Protein AF-A0A533V863-F1 (afdb_monomer_lite)

Foldseek 3Di:
DEFQAFAADPVRFGFKTWDWDDDPPDDTDIDIGGLVNLAVQDDPDPPQPPRPQFYFYQQPVHGGDGWRWDWDDDPNDIGTFTDDPVGTSNSNHHYDDD

Secondary structure (DSSP, 8-state):
-EEEEEEE-TTS-EEEEEEE---TTS---EEEEEHHHHHTT--TT--TTS-TT--EE-BTTBTT-----EEEEETTEEEEE---TTS-TTTTSPBP--

Sequence (98 aa):
MRVNSVIKDEKGNIIAVRGHEMIEGQNTEERIWKAKWICDRQEPDADFIYSTHAFWVKDMDNENRESVIRCQERNGKLCLVAPSENGDLLEKLPVYSP

Structure (mmCIF, N/CA/C/O backbone):
data_AF-A0A533V863-F1
#
_entry.id   AF-A0A533V863-F1
#
loop_
_atom_site.group_PDB
_atom_site.id
_atom_site.type_symbol
_atom_site.label_atom_id
_atom_site.label_alt_id
_atom_site.label_comp_id
_atom_site.label_asym_id
_atom_site.label_entity_id
_atom_site.label_seq_id
_atom_site.pdbx_PDB_ins_code
_atom_site.Cartn_x
_atom_site.Cartn_y
_atom_site.Cartn_z
_atom_site.occupancy
_atom_site.B_iso_or_equiv
_atom_site.auth_seq_id
_atom_site.auth_comp_id
_atom_site.auth_asym_id
_atom_site.auth_atom_id
_atom_site.pdbx_PDB_model_num
ATOM 1 N N . MET A 1 1 ? 9.290 1.208 -5.810 1.00 69.62 1 MET A N 1
ATOM 2 C CA . MET A 1 1 ? 8.820 0.011 -5.063 1.00 69.62 1 MET A CA 1
ATOM 3 C C . MET A 1 1 ? 7.667 -0.621 -5.831 1.00 69.62 1 MET A C 1
ATOM 5 O O . MET A 1 1 ? 6.888 0.134 -6.405 1.00 69.62 1 MET A O 1
ATOM 9 N N . ARG A 1 2 ? 7.555 -1.954 -5.868 1.00 75.31 2 ARG A N 1
ATOM 10 C CA . ARG A 1 2 ? 6.463 -2.670 -6.550 1.00 75.31 2 ARG A CA 1
ATOM 11 C C . ARG A 1 2 ? 5.569 -3.368 -5.538 1.00 75.31 2 ARG A C 1
ATOM 13 O O . ARG A 1 2 ? 6.029 -4.286 -4.867 1.00 75.31 2 ARG A O 1
ATOM 20 N N . VAL A 1 3 ? 4.306 -2.967 -5.455 1.00 78.56 3 VAL A N 1
ATOM 21 C CA . VAL A 1 3 ? 3.331 -3.555 -4.525 1.00 78.56 3 VAL A CA 1
ATOM 22 C C . VAL A 1 3 ? 2.660 -4.759 -5.181 1.00 78.56 3 VAL A C 1
ATOM 24 O O . VAL A 1 3 ? 2.249 -4.684 -6.337 1.00 78.56 3 VAL A O 1
ATOM 27 N N . ASN A 1 4 ? 2.574 -5.874 -4.454 1.00 80.56 4 ASN A N 1
ATOM 28 C CA . ASN A 1 4 ? 1.936 -7.107 -4.924 1.00 80.56 4 ASN A CA 1
ATOM 29 C C . ASN A 1 4 ? 0.676 -7.474 -4.132 1.00 80.56 4 ASN A C 1
ATOM 31 O O . ASN A 1 4 ? -0.151 -8.223 -4.639 1.00 80.56 4 ASN A O 1
ATOM 35 N N . SER A 1 5 ? 0.530 -6.980 -2.903 1.00 85.06 5 SER A N 1
ATOM 36 C CA . SER A 1 5 ? -0.579 -7.330 -2.019 1.00 85.06 5 SER A CA 1
ATOM 37 C C . SER A 1 5 ? -0.806 -6.258 -0.957 1.00 85.06 5 SER A C 1
ATOM 39 O O . SER A 1 5 ? 0.073 -5.441 -0.661 1.00 85.06 5 SER A O 1
ATOM 41 N N . VAL A 1 6 ? -2.008 -6.259 -0.389 1.00 88.62 6 VAL A N 1
ATOM 42 C CA . VAL A 1 6 ? -2.434 -5.324 0.657 1.00 88.62 6 VAL A CA 1
ATOM 43 C C . VAL A 1 6 ? -2.746 -6.059 1.946 1.00 88.62 6 VAL A C 1
ATOM 45 O O . VAL A 1 6 ? -3.178 -7.207 1.933 1.00 88.62 6 VAL A O 1
ATOM 48 N N . ILE A 1 7 ? -2.574 -5.380 3.073 1.00 90.19 7 ILE A N 1
ATOM 49 C CA . ILE A 1 7 ? -2.988 -5.872 4.386 1.00 90.19 7 ILE A CA 1
ATOM 50 C C . ILE A 1 7 ? -4.112 -4.968 4.873 1.00 90.19 7 ILE A C 1
ATOM 52 O O . ILE A 1 7 ? -3.940 -3.746 4.957 1.00 90.19 7 ILE A O 1
ATOM 56 N N . LYS A 1 8 ? -5.258 -5.576 5.184 1.00 90.75 8 LYS A N 1
ATOM 57 C CA . LYS A 1 8 ? -6.454 -4.879 5.661 1.00 90.75 8 LYS A CA 1
ATOM 58 C C . LYS A 1 8 ? -6.664 -5.108 7.157 1.00 90.75 8 LYS A C 1
ATOM 60 O O . LYS A 1 8 ? -6.293 -6.155 7.680 1.00 90.75 8 LYS A O 1
ATOM 65 N N . ASP A 1 9 ? -7.244 -4.1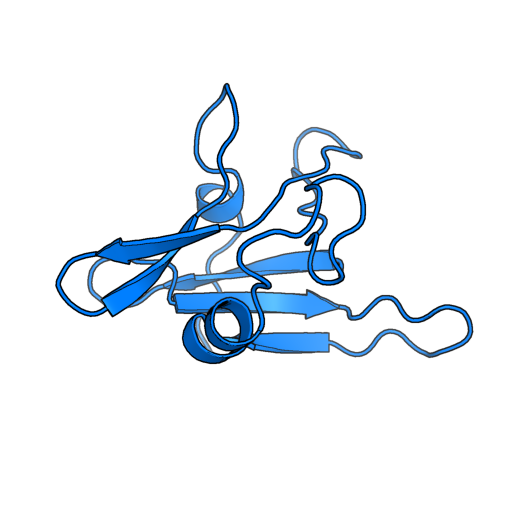26 7.842 1.00 89.12 9 ASP A N 1
ATOM 66 C CA . ASP A 1 9 ? -7.752 -4.316 9.201 1.00 89.12 9 ASP A CA 1
ATOM 67 C C . ASP A 1 9 ? -9.128 -5.005 9.204 1.00 89.12 9 ASP A C 1
ATOM 69 O O . ASP A 1 9 ? -9.722 -5.261 8.156 1.00 89.12 9 ASP A O 1
ATOM 73 N N . GLU A 1 10 ? -9.654 -5.293 10.395 1.00 88.31 10 GLU A N 1
ATOM 74 C CA . GLU A 1 10 ? -10.965 -5.934 10.602 1.00 88.31 10 GLU A CA 1
ATOM 75 C C . GLU A 1 10 ? -12.147 -5.175 9.969 1.00 88.31 10 GLU A C 1
ATOM 77 O O . GLU A 1 10 ? -13.204 -5.753 9.730 1.00 88.31 10 GLU A O 1
ATOM 82 N N . LYS A 1 11 ? -11.973 -3.878 9.685 1.00 87.44 11 LYS A N 1
ATOM 83 C CA . LYS A 1 11 ? -12.976 -3.009 9.059 1.00 87.44 11 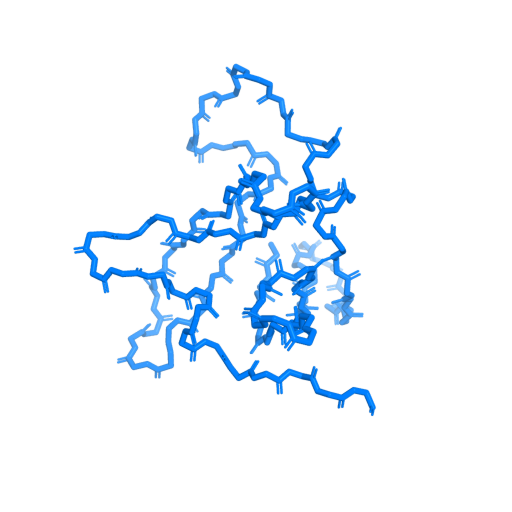LYS A CA 1
ATOM 84 C C . LYS A 1 11 ? -12.757 -2.870 7.548 1.00 87.44 11 LYS A C 1
ATOM 86 O O . LYS A 1 11 ? -13.447 -2.083 6.908 1.00 87.44 11 LYS A O 1
ATOM 91 N N . GLY A 1 12 ? -11.792 -3.597 6.983 1.00 85.75 12 GLY A N 1
ATOM 92 C CA . GLY A 1 12 ? -11.460 -3.575 5.561 1.00 85.75 12 GLY A CA 1
ATOM 93 C C . GLY A 1 12 ? -10.549 -2.422 5.133 1.00 85.75 12 GLY A C 1
ATOM 94 O O . GLY A 1 12 ? -10.306 -2.273 3.936 1.00 85.75 12 GLY A O 1
ATOM 95 N N . ASN A 1 13 ? -10.017 -1.620 6.064 1.00 87.56 13 ASN A N 1
ATOM 96 C CA . ASN A 1 13 ? -9.121 -0.516 5.719 1.00 87.56 13 ASN A CA 1
ATOM 97 C C . ASN A 1 13 ? -7.726 -1.035 5.391 1.00 87.56 13 ASN A C 1
ATOM 99 O O . ASN A 1 13 ? -7.179 -1.838 6.144 1.00 87.56 13 ASN A O 1
ATOM 103 N N . ILE A 1 14 ? -7.112 -0.531 4.323 1.00 87.19 14 ILE A N 1
ATOM 104 C CA . ILE A 1 14 ? -5.743 -0.898 3.953 1.00 87.19 14 ILE A CA 1
ATOM 105 C C . ILE A 1 14 ? -4.765 -0.190 4.893 1.00 87.19 14 ILE A C 1
ATOM 107 O O . ILE A 1 14 ? -4.622 1.032 4.861 1.00 87.19 14 ILE A O 1
ATOM 111 N N . ILE A 1 15 ? -4.087 -0.970 5.733 1.00 88.56 15 ILE A N 1
ATOM 112 C CA . ILE A 1 15 ? -3.179 -0.479 6.782 1.00 88.56 15 ILE A CA 1
ATOM 113 C C . ILE A 1 15 ? -1.705 -0.746 6.476 1.00 88.56 15 ILE A C 1
ATOM 115 O O . ILE A 1 15 ? -0.827 -0.234 7.174 1.00 88.56 15 ILE A O 1
ATOM 119 N N . ALA A 1 16 ? -1.413 -1.556 5.463 1.00 88.00 16 ALA A N 1
ATOM 120 C CA . ALA A 1 16 ? -0.067 -1.775 4.959 1.00 88.00 16 ALA A CA 1
ATOM 121 C C . ALA A 1 16 ? -0.111 -2.329 3.532 1.00 88.00 16 ALA A C 1
ATOM 123 O O . ALA A 1 16 ? -1.116 -2.891 3.093 1.00 88.00 16 ALA A O 1
ATOM 124 N N . VAL A 1 17 ? 1.010 -2.201 2.837 1.00 86.19 17 VAL A N 1
ATOM 125 C CA . VAL A 1 17 ? 1.263 -2.823 1.536 1.00 86.19 17 VAL A CA 1
ATOM 126 C C . VAL A 1 17 ? 2.468 -3.744 1.641 1.00 86.19 17 VAL A C 1
ATOM 128 O O . VAL A 1 17 ? 3.416 -3.455 2.374 1.00 86.19 17 VAL A O 1
ATOM 131 N N . ARG A 1 18 ? 2.437 -4.852 0.904 1.00 85.94 18 ARG A N 1
ATOM 132 C CA . ARG A 1 18 ? 3.561 -5.778 0.751 1.00 85.94 18 ARG A CA 1
ATOM 133 C C . ARG A 1 18 ? 4.033 -5.747 -0.694 1.00 85.94 18 ARG A C 1
ATOM 135 O O . ARG A 1 18 ? 3.243 -5.566 -1.624 1.00 85.94 18 ARG A O 1
ATOM 142 N N . GLY A 1 19 ? 5.337 -5.866 -0.883 1.00 83.31 19 GLY A N 1
ATOM 143 C CA . GLY A 1 19 ? 5.928 -5.777 -2.204 1.00 83.31 19 GLY A CA 1
ATOM 144 C C . GLY A 1 19 ? 7.445 -5.805 -2.179 1.00 83.31 19 GLY A C 1
ATOM 145 O O . GLY A 1 19 ? 8.044 -6.156 -1.172 1.00 83.31 19 GLY A O 1
ATOM 146 N N . HIS A 1 20 ? 8.056 -5.421 -3.292 1.00 79.31 20 HIS A N 1
ATOM 147 C CA . HIS A 1 20 ? 9.502 -5.450 -3.477 1.00 79.31 20 HIS A CA 1
ATOM 148 C C . HIS A 1 20 ? 10.073 -4.042 -3.580 1.00 79.31 20 HIS A C 1
ATOM 150 O O . HIS A 1 20 ? 9.547 -3.180 -4.300 1.00 79.31 20 HIS A O 1
ATOM 156 N N . GLU A 1 21 ? 11.160 -3.801 -2.859 1.00 71.62 21 GLU A N 1
ATOM 157 C CA . GLU A 1 21 ? 11.957 -2.602 -3.066 1.00 71.62 21 GLU A CA 1
ATOM 158 C C . GLU A 1 21 ? 12.790 -2.802 -4.334 1.00 71.62 21 GLU A C 1
ATOM 160 O O . GLU A 1 21 ? 13.515 -3.785 -4.465 1.00 71.62 21 GLU A O 1
ATOM 165 N N . MET A 1 22 ? 12.624 -1.909 -5.311 1.00 67.56 22 MET A N 1
ATOM 166 C CA . MET A 1 22 ? 13.389 -1.965 -6.557 1.00 67.56 22 MET A CA 1
ATOM 167 C C . MET A 1 22 ? 14.546 -0.986 -6.415 1.00 67.56 22 MET A C 1
ATOM 169 O O . MET A 1 22 ? 14.360 0.207 -6.640 1.00 67.56 22 MET A O 1
ATOM 173 N N . ILE A 1 23 ? 15.696 -1.489 -5.972 1.00 66.75 23 ILE A N 1
ATOM 174 C CA . ILE A 1 23 ? 16.945 -0.730 -5.904 1.00 66.75 23 ILE A CA 1
ATOM 175 C C . ILE A 1 23 ? 17.824 -1.233 -7.045 1.00 66.75 23 ILE A C 1
ATOM 177 O O . ILE A 1 23 ? 18.123 -2.425 -7.124 1.00 66.75 23 ILE A O 1
ATOM 181 N N . GLU A 1 24 ? 18.198 -0.339 -7.958 1.00 64.44 24 GLU A N 1
ATOM 182 C CA . GLU A 1 24 ? 19.029 -0.689 -9.110 1.00 64.44 24 GLU A CA 1
ATOM 183 C C . GLU A 1 24 ? 20.363 -1.298 -8.646 1.00 64.44 24 GLU A C 1
ATOM 185 O O . GLU A 1 24 ? 21.042 -0.760 -7.771 1.00 64.44 24 GLU A O 1
ATOM 190 N N . GLY A 1 25 ? 20.717 -2.461 -9.200 1.00 67.38 25 GLY A N 1
ATOM 191 C CA . GLY A 1 25 ? 21.943 -3.181 -8.844 1.00 67.38 25 GLY A CA 1
ATOM 192 C C . GLY A 1 25 ? 21.895 -3.973 -7.530 1.00 67.38 25 GLY A C 1
ATOM 193 O O . GLY A 1 25 ? 22.910 -4.564 -7.163 1.00 67.38 25 GLY A O 1
ATOM 194 N N . GLN A 1 26 ? 20.756 -4.031 -6.829 1.00 64.50 26 GLN A N 1
ATOM 195 C CA . GLN A 1 26 ? 20.578 -4.873 -5.640 1.00 64.50 26 GLN A CA 1
ATOM 196 C C . GLN A 1 26 ? 19.548 -5.981 -5.879 1.00 64.50 26 GLN A C 1
ATOM 198 O O . GLN A 1 26 ? 18.637 -5.849 -6.696 1.00 64.50 26 GLN A O 1
ATOM 203 N N . ASN A 1 27 ? 19.681 -7.082 -5.135 1.00 66.19 27 ASN A N 1
ATOM 204 C CA . ASN A 1 27 ? 18.638 -8.101 -5.091 1.00 66.19 27 ASN A CA 1
ATOM 205 C C . ASN A 1 27 ? 17.355 -7.479 -4.533 1.00 66.19 27 ASN A C 1
ATOM 207 O O . ASN A 1 27 ? 17.374 -6.819 -3.495 1.00 66.19 27 ASN A O 1
ATOM 211 N N . THR A 1 28 ? 16.236 -7.701 -5.218 1.00 68.38 28 THR A N 1
ATOM 212 C CA . THR A 1 28 ? 14.930 -7.224 -4.765 1.00 68.38 28 THR A CA 1
ATOM 213 C C . THR A 1 28 ? 14.506 -7.997 -3.523 1.00 68.38 28 THR A C 1
ATOM 215 O O . THR A 1 28 ? 14.217 -9.191 -3.608 1.00 68.38 28 THR A O 1
ATOM 218 N N . GLU A 1 29 ? 14.441 -7.321 -2.380 1.00 73.75 29 GLU A N 1
ATOM 219 C CA . GLU A 1 29 ? 13.896 -7.892 -1.151 1.00 73.75 29 GLU A CA 1
ATOM 220 C C . GLU A 1 29 ? 12.404 -7.602 -1.031 1.00 73.75 29 GLU A C 1
ATOM 222 O O . GLU A 1 29 ? 11.929 -6.501 -1.336 1.00 73.75 29 GLU A O 1
ATOM 227 N N . GLU A 1 30 ? 11.669 -8.595 -0.542 1.00 81.50 30 GLU A N 1
ATOM 228 C CA . GLU A 1 30 ? 10.278 -8.409 -0.173 1.00 81.50 30 GLU A CA 1
ATOM 229 C C . GLU A 1 30 ? 10.167 -7.715 1.189 1.00 81.50 30 GLU A C 1
ATOM 231 O O . GLU A 1 30 ? 10.854 -8.066 2.150 1.00 81.50 30 GLU A O 1
ATOM 236 N N . ARG A 1 31 ? 9.286 -6.717 1.278 1.00 83.81 31 ARG A N 1
ATOM 237 C CA . ARG A 1 31 ? 9.066 -5.899 2.471 1.00 83.81 31 ARG A CA 1
ATOM 238 C C . ARG A 1 31 ? 7.587 -5.584 2.667 1.00 83.81 31 ARG A C 1
ATOM 240 O O . ARG A 1 31 ? 6.786 -5.598 1.731 1.00 83.81 31 ARG A O 1
ATOM 247 N N . ILE A 1 32 ? 7.238 -5.281 3.917 1.00 85.94 32 ILE A N 1
ATOM 248 C CA . ILE A 1 32 ? 5.924 -4.769 4.317 1.00 85.94 32 ILE A CA 1
ATOM 249 C C . ILE A 1 32 ? 6.097 -3.323 4.776 1.00 85.94 32 ILE A C 1
ATOM 251 O O . ILE A 1 32 ? 6.814 -3.054 5.741 1.00 85.94 32 ILE A O 1
ATOM 255 N N . TRP A 1 33 ? 5.382 -2.401 4.139 1.00 85.19 33 TRP A N 1
ATOM 256 C CA . TRP A 1 33 ? 5.350 -0.992 4.516 1.00 85.19 33 TRP A CA 1
ATOM 257 C C . TRP A 1 33 ? 4.000 -0.651 5.146 1.00 85.19 33 TRP A C 1
ATOM 259 O O . TRP A 1 33 ? 2.952 -0.723 4.502 1.00 85.19 33 TRP A O 1
ATOM 269 N N . LYS A 1 34 ? 4.019 -0.291 6.434 1.00 86.50 34 LYS A N 1
ATOM 270 C CA . LYS A 1 34 ? 2.820 0.110 7.189 1.00 86.50 34 LYS A CA 1
ATOM 271 C C . LYS A 1 34 ? 2.383 1.523 6.809 1.00 86.50 34 LYS A C 1
ATOM 273 O O . LYS A 1 34 ? 3.236 2.383 6.603 1.00 86.50 34 LYS A O 1
ATOM 278 N N . ALA A 1 35 ? 1.076 1.782 6.846 1.00 82.50 35 ALA A N 1
ATOM 279 C CA . ALA A 1 35 ? 0.482 3.080 6.534 1.00 82.50 35 ALA A CA 1
ATOM 280 C C . ALA A 1 35 ? 1.168 4.213 7.298 1.00 82.50 35 ALA A C 1
ATOM 282 O O . ALA A 1 35 ? 1.701 5.124 6.682 1.00 82.50 35 ALA A O 1
ATOM 283 N N . LYS A 1 36 ? 1.289 4.089 8.627 1.00 80.94 36 LYS A N 1
ATOM 284 C CA . LYS A 1 36 ? 1.993 5.073 9.466 1.00 80.94 36 LYS A CA 1
ATOM 285 C C . LYS A 1 36 ? 3.385 5.436 8.938 1.00 80.94 36 LYS A C 1
ATOM 287 O O . LYS A 1 36 ? 3.701 6.607 8.805 1.00 80.94 36 LYS A O 1
ATOM 292 N N . TRP A 1 37 ? 4.194 4.434 8.598 1.00 79.12 37 TRP A N 1
ATOM 293 C CA . TRP A 1 37 ? 5.562 4.640 8.118 1.00 79.12 37 TRP A CA 1
ATOM 294 C C . TRP A 1 37 ? 5.610 5.367 6.769 1.00 79.12 37 TRP A C 1
ATOM 296 O O . TRP A 1 37 ? 6.511 6.178 6.559 1.00 79.12 37 TRP A O 1
ATOM 306 N N . ILE A 1 38 ? 4.659 5.064 5.877 1.00 75.44 38 ILE A N 1
ATOM 307 C CA . ILE A 1 38 ? 4.537 5.688 4.552 1.00 75.44 38 ILE A CA 1
ATOM 308 C C . ILE A 1 38 ? 4.098 7.144 4.704 1.00 75.44 38 ILE A C 1
ATOM 310 O O . ILE A 1 38 ? 4.704 8.034 4.122 1.00 75.44 38 ILE A O 1
ATOM 314 N N . CYS A 1 39 ? 3.070 7.389 5.511 1.00 73.94 39 CYS A N 1
ATOM 315 C CA . CYS A 1 39 ? 2.476 8.710 5.669 1.00 73.94 39 CYS A CA 1
ATOM 316 C C . CYS A 1 39 ? 3.371 9.683 6.436 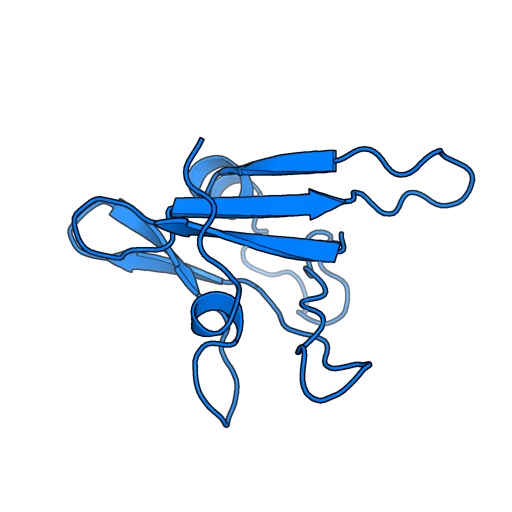1.00 73.94 39 CYS A C 1
ATOM 318 O O . CYS A 1 39 ? 3.449 10.844 6.057 1.00 73.94 39 CYS A O 1
ATOM 320 N N . ASP A 1 40 ? 4.096 9.212 7.459 1.00 70.38 40 ASP A N 1
ATOM 321 C CA . ASP A 1 40 ? 5.050 10.034 8.220 1.00 70.38 40 ASP A CA 1
ATOM 322 C C . ASP A 1 40 ? 6.236 10.512 7.340 1.00 70.38 40 ASP A C 1
ATOM 324 O O . ASP A 1 40 ? 6.986 11.398 7.741 1.00 70.38 40 ASP A O 1
ATOM 328 N N . ARG A 1 41 ? 6.423 9.923 6.148 1.00 65.88 41 ARG A N 1
ATOM 329 C CA . ARG A 1 41 ? 7.457 10.279 5.160 1.00 65.88 41 ARG A CA 1
ATOM 330 C C . ARG A 1 41 ? 6.914 10.999 3.923 1.00 65.88 41 ARG A C 1
ATOM 332 O O . ARG A 1 41 ? 7.682 11.244 2.994 1.00 65.88 41 ARG A O 1
ATOM 339 N N . GLN A 1 42 ? 5.619 11.315 3.876 1.00 61.47 42 GLN A N 1
ATOM 340 C CA . GLN A 1 42 ? 5.076 12.131 2.792 1.00 61.47 42 GLN A CA 1
ATOM 341 C C . GLN A 1 42 ? 5.514 13.582 2.995 1.00 61.47 42 GLN A C 1
ATOM 343 O O . GLN A 1 42 ? 5.163 14.207 3.993 1.00 61.47 42 GLN A O 1
ATOM 348 N N . GLU A 1 43 ? 6.297 14.113 2.056 1.00 53.88 43 GLU A N 1
ATOM 349 C CA . GLU A 1 43 ? 6.593 15.543 2.023 1.00 53.88 43 GLU A CA 1
ATOM 350 C C . GLU A 1 43 ? 5.328 16.309 1.596 1.00 53.88 43 GLU A C 1
ATOM 352 O O . GLU A 1 43 ? 4.728 15.951 0.578 1.00 53.88 43 GLU A O 1
ATOM 357 N N . PRO A 1 44 ? 4.902 17.339 2.351 1.00 48.53 44 PRO A N 1
ATOM 358 C CA . PRO A 1 44 ? 3.644 18.043 2.099 1.00 48.53 44 PRO A CA 1
ATOM 359 C C . PRO A 1 44 ? 3.572 18.761 0.738 1.00 48.53 44 PRO A C 1
ATOM 361 O O . PRO A 1 44 ? 2.469 18.925 0.225 1.00 48.53 44 PRO A O 1
ATOM 364 N N . ASP A 1 45 ? 4.717 19.114 0.138 1.00 43.41 45 ASP A N 1
ATOM 365 C CA . ASP A 1 45 ? 4.809 19.963 -1.065 1.00 43.41 45 ASP A CA 1
ATOM 366 C C . ASP A 1 45 ? 5.611 19.335 -2.223 1.00 43.41 45 ASP A C 1
ATOM 368 O O . ASP A 1 45 ? 6.047 20.034 -3.138 1.00 43.41 45 ASP A O 1
ATOM 372 N N . ALA A 1 46 ? 5.855 18.021 -2.207 1.00 44.25 46 ALA A N 1
ATOM 373 C CA . ALA A 1 46 ? 6.602 17.397 -3.294 1.00 44.25 46 ALA A CA 1
ATOM 374 C C . ALA A 1 46 ? 5.751 17.340 -4.577 1.00 44.25 46 ALA A C 1
ATOM 376 O O . ALA A 1 46 ? 4.708 16.678 -4.605 1.00 44.25 46 ALA A O 1
ATOM 377 N N . ASP A 1 47 ? 6.221 18.000 -5.645 1.00 39.97 47 ASP A N 1
ATOM 378 C CA . ASP A 1 47 ? 5.659 17.876 -6.992 1.00 39.97 47 ASP A CA 1
ATOM 379 C C . ASP A 1 47 ? 5.546 16.384 -7.338 1.00 39.97 47 ASP A C 1
ATOM 381 O O . ASP A 1 47 ? 6.532 15.646 -7.431 1.00 39.97 47 ASP A O 1
ATOM 385 N N . PHE A 1 48 ? 4.296 15.939 -7.469 1.00 43.53 48 PHE A N 1
ATOM 386 C CA . PHE A 1 48 ? 3.827 14.549 -7.391 1.00 43.53 48 PHE A CA 1
ATOM 387 C C . PHE A 1 48 ? 4.440 13.570 -8.410 1.00 43.53 48 PHE A C 1
ATOM 389 O O . PHE A 1 48 ? 4.101 12.389 -8.401 1.00 43.53 48 PHE A O 1
ATOM 396 N N . ILE A 1 49 ? 5.306 14.049 -9.302 1.00 41.06 49 ILE A N 1
ATOM 397 C CA . ILE A 1 49 ? 5.852 13.294 -10.430 1.00 41.06 49 ILE A CA 1
ATOM 398 C C . ILE A 1 49 ? 7.133 12.538 -10.030 1.00 41.06 49 ILE A C 1
ATOM 400 O O . ILE A 1 49 ? 7.430 11.505 -10.620 1.00 41.06 49 ILE A O 1
ATOM 404 N N . TYR A 1 50 ? 7.855 12.975 -8.988 1.00 37.22 50 TYR A N 1
ATOM 405 C CA . TYR A 1 50 ? 9.112 12.329 -8.563 1.00 37.22 50 TYR A CA 1
ATOM 406 C C . TYR A 1 50 ? 9.322 12.272 -7.044 1.00 37.22 50 TYR A C 1
ATOM 408 O O . TYR A 1 50 ? 10.445 12.055 -6.581 1.00 37.22 50 TYR A O 1
ATOM 416 N N . SER A 1 51 ? 8.266 12.441 -6.242 1.00 39.78 51 SER A N 1
ATOM 417 C CA . SER A 1 51 ? 8.391 12.256 -4.798 1.00 39.78 51 SER A CA 1
ATOM 418 C C . SER A 1 51 ? 8.704 10.787 -4.500 1.00 39.78 51 SER A C 1
ATOM 420 O O . SER A 1 51 ? 8.132 9.856 -5.070 1.00 39.78 51 SER A O 1
ATOM 422 N N . THR A 1 52 ? 9.675 10.582 -3.623 1.00 43.25 52 THR A N 1
ATOM 423 C CA . THR A 1 52 ? 10.431 9.355 -3.315 1.00 43.25 52 THR A CA 1
ATOM 424 C C . THR A 1 52 ? 9.617 8.124 -2.879 1.00 43.25 52 THR A C 1
ATOM 426 O O . THR A 1 52 ? 10.192 7.115 -2.475 1.00 43.25 52 THR A O 1
ATOM 429 N N . HIS A 1 53 ? 8.287 8.157 -2.983 1.00 51.31 53 HIS A N 1
ATOM 430 C CA . HIS A 1 53 ? 7.384 7.093 -2.550 1.00 51.31 53 HIS A CA 1
ATOM 431 C C . HIS A 1 53 ? 6.210 6.861 -3.524 1.00 51.31 53 HIS A C 1
ATOM 433 O O . HIS A 1 53 ? 5.134 6.431 -3.111 1.00 51.31 53 HIS A O 1
ATOM 439 N N . ALA A 1 54 ? 6.398 7.103 -4.827 1.00 52.12 54 ALA A N 1
ATOM 440 C CA . ALA A 1 54 ? 5.519 6.546 -5.856 1.00 52.12 54 ALA A CA 1
ATOM 441 C C . ALA A 1 54 ? 5.640 5.003 -5.860 1.00 52.12 54 ALA A C 1
ATOM 443 O O . ALA A 1 54 ? 6.697 4.428 -6.152 1.00 52.12 54 ALA A O 1
ATOM 444 N N . PHE A 1 55 ? 4.565 4.311 -5.474 1.00 61.53 55 PHE A N 1
ATOM 445 C CA . PHE A 1 55 ? 4.511 2.850 -5.435 1.00 61.53 55 PHE A CA 1
ATOM 446 C C . P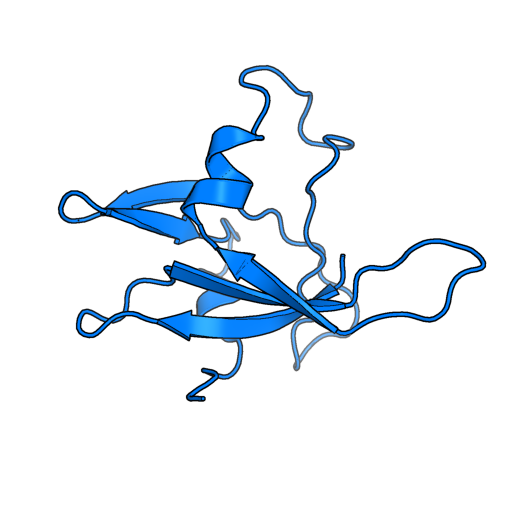HE A 1 55 ? 3.842 2.316 -6.691 1.00 61.53 55 PHE A C 1
ATOM 448 O O . PHE A 1 55 ? 2.650 2.488 -6.902 1.00 61.53 55 PHE A O 1
ATOM 455 N N . TRP A 1 56 ? 4.592 1.570 -7.484 1.00 58.66 56 TRP A N 1
ATOM 456 C CA . TRP A 1 56 ? 4.093 0.991 -8.716 1.00 58.66 56 TRP A CA 1
ATOM 457 C C . TRP A 1 56 ? 3.208 -0.203 -8.362 1.00 58.66 56 TRP A C 1
ATOM 459 O O . TRP A 1 56 ? 3.682 -1.208 -7.820 1.00 58.66 56 TRP A O 1
ATOM 469 N N . VAL A 1 57 ? 1.911 -0.075 -8.624 1.00 60.72 57 VAL A N 1
ATOM 470 C CA . VAL A 1 57 ? 0.935 -1.152 -8.452 1.00 60.72 57 VAL A CA 1
ATOM 471 C C . VAL A 1 57 ? 0.758 -1.805 -9.813 1.00 60.72 57 VAL A C 1
ATOM 473 O O . VAL A 1 57 ? 0.152 -1.213 -10.696 1.00 60.72 57 VAL A O 1
ATOM 476 N N . LYS A 1 58 ? 1.292 -3.016 -10.012 1.00 56.56 58 LYS A N 1
ATOM 477 C CA . LYS A 1 58 ? 1.020 -3.740 -11.262 1.00 56.56 58 LYS A CA 1
ATOM 478 C C . LYS A 1 58 ? -0.441 -4.188 -11.230 1.00 56.56 58 LYS A C 1
ATOM 480 O O . LYS A 1 58 ? -0.774 -5.096 -10.472 1.00 56.56 58 LYS A O 1
ATOM 485 N N . ASP A 1 59 ? -1.289 -3.532 -12.018 1.00 56.06 59 ASP A N 1
ATOM 486 C CA . ASP A 1 59 ? -2.650 -3.996 -12.281 1.00 56.06 59 ASP A CA 1
ATOM 487 C C . ASP A 1 59 ? -2.555 -5.391 -12.921 1.00 56.06 59 ASP A C 1
ATOM 489 O O . ASP A 1 59 ? -1.779 -5.597 -13.859 1.00 56.06 59 ASP A O 1
ATOM 493 N N . MET A 1 60 ? -3.266 -6.379 -12.371 1.00 52.47 60 MET A N 1
ATOM 494 C CA . MET A 1 60 ? -3.175 -7.762 -12.859 1.00 52.47 60 MET A CA 1
ATOM 495 C C . MET A 1 60 ? -3.699 -7.892 -14.295 1.00 52.47 60 MET A C 1
ATOM 497 O O . MET A 1 60 ? -3.254 -8.778 -15.021 1.00 52.47 60 MET A O 1
ATOM 501 N N . ASP A 1 61 ? -4.573 -6.972 -14.708 1.00 54.22 61 ASP A N 1
ATOM 502 C CA . ASP A 1 61 ? -5.238 -6.982 -16.011 1.00 54.22 61 ASP A CA 1
ATOM 503 C C . ASP A 1 61 ? -4.528 -6.118 -17.069 1.00 54.22 61 ASP A C 1
ATOM 505 O O . ASP A 1 61 ? -4.876 -6.172 -18.250 1.00 54.22 61 ASP A O 1
ATOM 509 N N . ASN A 1 62 ? -3.544 -5.293 -16.684 1.00 54.47 62 ASN A N 1
ATOM 510 C CA . ASN A 1 62 ? -2.850 -4.405 -17.616 1.00 54.47 62 ASN A CA 1
ATOM 511 C C . ASN A 1 62 ? -1.425 -4.112 -17.133 1.00 54.47 62 ASN A C 1
ATOM 513 O O . ASN A 1 62 ? -1.225 -3.510 -16.080 1.00 54.47 62 ASN A O 1
ATOM 517 N N . GLU A 1 63 ? -0.419 -4.549 -17.891 1.00 52.28 63 GLU A N 1
ATOM 518 C CA . GLU A 1 63 ? 0.919 -4.768 -17.335 1.00 52.28 63 GLU A CA 1
ATOM 519 C C . GLU A 1 63 ? 1.667 -3.523 -16.833 1.00 52.28 63 GLU A C 1
ATOM 521 O O . GLU A 1 63 ? 2.658 -3.712 -16.136 1.00 52.28 63 GLU A O 1
ATOM 526 N N . ASN A 1 64 ? 1.217 -2.288 -17.089 1.00 51.62 64 ASN A N 1
ATOM 527 C CA . ASN A 1 64 ? 1.955 -1.073 -16.715 1.00 51.62 64 ASN A CA 1
ATOM 528 C C . ASN A 1 64 ? 1.045 0.120 -16.355 1.00 51.62 64 ASN A C 1
ATOM 530 O O . ASN A 1 64 ? 1.041 1.129 -17.059 1.00 51.62 64 ASN A O 1
ATOM 534 N N . ARG A 1 65 ? 0.275 0.044 -15.260 1.00 58.56 65 ARG A N 1
ATOM 535 C CA . ARG A 1 65 ? -0.330 1.248 -14.657 1.00 58.56 65 ARG A CA 1
ATOM 536 C C . ARG A 1 65 ? 0.449 1.690 -13.423 1.00 58.56 65 ARG A C 1
ATOM 538 O O . ARG A 1 65 ? 0.488 1.001 -12.414 1.00 58.56 65 ARG A O 1
ATOM 545 N N . GLU A 1 66 ? 1.061 2.862 -13.510 1.00 59.09 66 GLU A N 1
ATOM 546 C CA . GLU A 1 66 ? 1.566 3.587 -12.348 1.00 59.09 66 GLU A CA 1
ATOM 547 C C . GLU A 1 66 ? 0.403 4.032 -11.473 1.00 59.09 66 GLU A C 1
ATOM 549 O O . GLU A 1 66 ? -0.597 4.551 -11.966 1.00 59.09 66 GLU A O 1
ATOM 554 N N . SER A 1 67 ? 0.536 3.839 -10.166 1.00 60.38 67 SER A N 1
ATOM 555 C CA . SER A 1 67 ? -0.413 4.371 -9.201 1.00 60.38 67 SER A CA 1
ATOM 556 C C . SER A 1 67 ? 0.350 5.105 -8.118 1.00 60.38 67 SER A C 1
ATOM 558 O O . SER A 1 67 ? 1.461 4.734 -7.760 1.00 60.38 67 SER A O 1
ATOM 560 N N . VAL A 1 68 ? -0.254 6.144 -7.562 1.00 66.94 68 VAL A N 1
ATOM 561 C CA . VAL A 1 68 ? 0.301 6.830 -6.396 1.00 66.94 68 VAL A CA 1
ATOM 562 C C . VAL A 1 68 ? -0.479 6.376 -5.171 1.00 66.94 68 VAL A C 1
ATOM 564 O O . VAL A 1 68 ? -1.699 6.254 -5.233 1.00 66.94 68 VAL A O 1
ATOM 567 N N . ILE A 1 69 ? 0.203 6.100 -4.060 1.00 71.69 69 ILE A N 1
ATOM 568 C CA . ILE A 1 69 ? -0.454 5.796 -2.785 1.00 71.69 69 ILE A CA 1
ATOM 569 C C . ILE A 1 69 ? -0.548 7.087 -1.977 1.00 71.69 69 ILE A C 1
ATOM 571 O O . ILE A 1 69 ? 0.456 7.748 -1.722 1.00 71.69 69 ILE A O 1
ATOM 575 N N . ARG A 1 70 ? -1.758 7.435 -1.547 1.00 72.62 70 ARG A N 1
ATOM 576 C CA . ARG A 1 70 ? -2.043 8.540 -0.632 1.00 72.62 70 ARG A CA 1
ATOM 577 C C . ARG A 1 70 ? -2.427 8.018 0.741 1.00 72.62 70 ARG A C 1
ATOM 579 O O . ARG A 1 70 ? -2.862 6.878 0.899 1.00 72.62 70 ARG A O 1
ATOM 586 N N . CYS A 1 71 ? -2.288 8.898 1.721 1.00 76.62 71 CYS A N 1
ATOM 587 C CA . CYS A 1 71 ? -2.711 8.654 3.084 1.00 76.62 71 CYS A CA 1
ATOM 588 C C . CYS A 1 71 ? -4.037 9.349 3.356 1.00 76.62 71 CYS A C 1
ATOM 590 O O . CYS A 1 71 ? -4.196 10.532 3.067 1.00 76.62 71 CYS A O 1
ATOM 592 N N . GLN A 1 72 ? -4.987 8.608 3.913 1.00 77.62 72 GLN A N 1
ATOM 593 C CA . GLN A 1 72 ? -6.277 9.141 4.325 1.00 77.62 72 GLN A CA 1
ATOM 594 C C . GLN A 1 72 ? -6.603 8.642 5.727 1.00 77.62 72 GLN A C 1
ATOM 596 O O . GLN A 1 72 ? -6.498 7.449 6.009 1.00 77.62 72 GLN A O 1
ATOM 601 N N . GLU A 1 73 ? -7.034 9.539 6.608 1.00 79.25 73 GLU A N 1
ATOM 602 C CA . GLU A 1 73 ? -7.583 9.130 7.894 1.00 79.25 73 GLU A CA 1
ATOM 603 C C . GLU A 1 73 ? -9.015 8.608 7.708 1.00 79.25 73 GLU A C 1
ATOM 605 O O . GLU A 1 73 ? -9.880 9.294 7.161 1.00 79.25 73 GLU A O 1
ATOM 610 N N . ARG A 1 74 ? -9.271 7.372 8.142 1.00 78.75 74 ARG A N 1
ATOM 611 C CA . ARG A 1 74 ? -10.594 6.739 8.157 1.00 78.75 74 ARG A CA 1
ATOM 612 C C . ARG A 1 74 ? -10.828 6.141 9.538 1.00 78.75 74 ARG A C 1
ATOM 614 O O . ARG A 1 74 ? -10.028 5.343 10.017 1.00 78.75 74 ARG A O 1
ATOM 621 N N . ASN A 1 75 ? -11.932 6.512 10.186 1.00 80.88 75 ASN A N 1
ATOM 622 C CA . ASN A 1 75 ? -12.315 5.994 11.508 1.00 80.88 75 ASN A CA 1
ATOM 623 C C . ASN A 1 75 ? -11.214 6.135 12.587 1.00 80.88 75 ASN A C 1
ATOM 625 O O . ASN A 1 75 ? -11.014 5.214 13.380 1.00 80.88 75 ASN A O 1
ATOM 629 N N . GLY A 1 76 ? -10.475 7.252 12.592 1.00 77.69 76 GLY A N 1
ATOM 630 C CA . GLY A 1 76 ? -9.379 7.501 13.541 1.00 77.69 76 GLY A CA 1
ATOM 631 C C . GLY A 1 76 ? -8.107 6.688 13.272 1.00 77.69 76 GLY A C 1
ATOM 632 O O . GLY A 1 76 ? -7.244 6.580 14.141 1.00 77.69 76 GLY A O 1
ATOM 633 N N . LYS A 1 77 ? -7.997 6.062 12.092 1.00 80.31 77 LYS A N 1
ATOM 634 C CA . LYS A 1 77 ? -6.814 5.319 11.654 1.00 80.31 77 LYS A CA 1
ATOM 635 C C . LYS A 1 77 ? -6.314 5.835 10.317 1.00 80.31 77 LYS A C 1
ATOM 637 O O . LYS A 1 77 ? -7.080 6.139 9.407 1.00 80.31 77 LYS A O 1
ATOM 642 N N . LEU A 1 78 ? -5.000 5.852 10.182 1.00 81.31 78 LEU A N 1
ATOM 643 C CA . LEU A 1 78 ? -4.324 6.202 8.947 1.00 81.31 78 LEU A CA 1
ATOM 644 C C . LEU A 1 78 ? -4.366 5.023 7.967 1.00 81.31 78 LEU A C 1
ATOM 646 O O . LEU A 1 78 ? -3.922 3.922 8.300 1.00 81.31 78 LEU A O 1
ATOM 650 N N . CYS A 1 79 ? -4.898 5.264 6.774 1.00 83.00 79 CYS A N 1
ATOM 651 C CA . CYS A 1 79 ? -5.139 4.255 5.750 1.00 83.00 79 CYS A CA 1
ATOM 652 C C . CYS A 1 79 ? -4.450 4.635 4.438 1.00 83.00 79 CYS A C 1
ATOM 654 O O . CYS A 1 79 ? -4.239 5.816 4.158 1.00 83.00 79 CYS A O 1
ATOM 656 N N . LEU A 1 80 ? -4.127 3.628 3.630 1.00 82.44 80 LEU A N 1
ATOM 657 C CA . LEU A 1 80 ? -3.568 3.797 2.290 1.00 82.44 80 LEU A CA 1
ATOM 658 C C . LEU A 1 80 ? -4.685 3.752 1.247 1.00 82.44 80 LEU A C 1
ATOM 660 O O . LEU A 1 80 ? -5.544 2.876 1.317 1.00 82.44 80 LEU A O 1
ATOM 664 N N . VAL A 1 81 ? -4.653 4.676 0.288 1.00 77.38 81 VAL A N 1
ATOM 665 C CA . VAL A 1 81 ? -5.613 4.749 -0.827 1.00 77.38 81 VAL A CA 1
ATOM 666 C C . VAL A 1 81 ? -4.887 5.071 -2.129 1.00 77.38 81 VAL A C 1
ATOM 668 O O . VAL A 1 81 ? -3.958 5.878 -2.123 1.00 77.38 81 VAL A O 1
ATOM 671 N N . ALA A 1 82 ? -5.295 4.486 -3.251 1.00 71.88 82 ALA A N 1
ATOM 672 C CA . ALA A 1 82 ? -4.797 4.872 -4.572 1.00 71.88 82 ALA A CA 1
ATOM 673 C C . ALA A 1 82 ? -5.876 5.640 -5.352 1.00 71.88 82 ALA A C 1
ATOM 675 O O . ALA A 1 82 ? -6.881 5.046 -5.743 1.00 71.88 82 ALA A O 1
ATOM 676 N N . PRO A 1 83 ? -5.711 6.949 -5.619 1.00 60.91 83 PRO A N 1
ATOM 677 C CA . PRO A 1 83 ? -6.647 7.671 -6.463 1.00 60.91 83 PRO A CA 1
ATOM 678 C C . PRO A 1 83 ? -6.437 7.237 -7.917 1.00 60.91 83 PRO A C 1
ATOM 680 O O . PRO A 1 83 ? -5.406 7.535 -8.514 1.00 60.91 83 PRO A O 1
ATOM 683 N N . SER A 1 84 ? -7.415 6.555 -8.504 1.00 59.56 84 SER A N 1
ATOM 684 C CA . SER A 1 84 ? -7.491 6.396 -9.955 1.00 59.56 84 SER A CA 1
ATOM 685 C C . SER A 1 84 ? -8.855 6.857 -10.454 1.00 59.56 84 SER A C 1
ATOM 687 O O . SER A 1 84 ? -9.850 6.770 -9.733 1.00 59.56 84 SER A O 1
ATOM 689 N N . GLU A 1 85 ? -8.916 7.297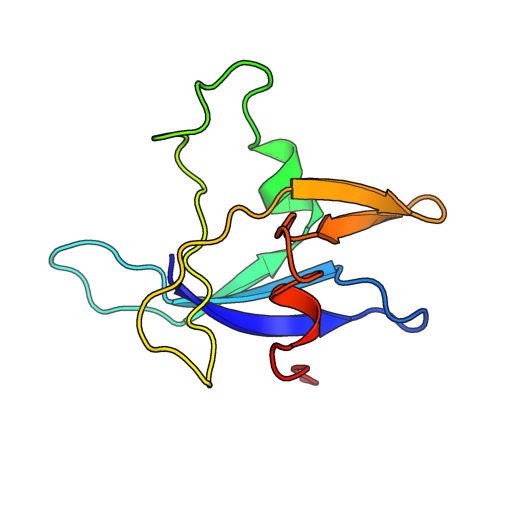 -11.712 1.00 57.19 85 GLU A N 1
ATOM 690 C CA . GLU A 1 85 ? -10.176 7.611 -12.403 1.00 57.19 85 GLU A CA 1
ATOM 691 C C . GLU A 1 85 ? -11.132 6.399 -12.478 1.00 57.19 85 GLU A C 1
ATOM 693 O O . GLU A 1 85 ? -12.303 6.560 -12.798 1.00 57.19 85 GLU A O 1
ATOM 698 N N . ASN A 1 86 ? -10.654 5.188 -12.148 1.00 53.53 86 ASN A N 1
ATOM 699 C CA . AS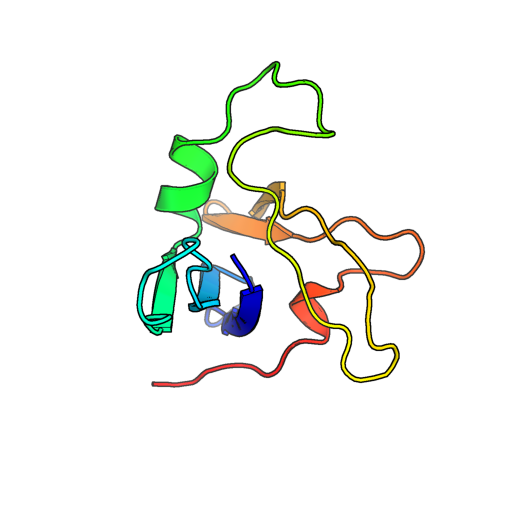N A 1 86 ? -11.388 3.921 -12.211 1.00 53.53 86 ASN A CA 1
ATOM 700 C C . ASN A 1 86 ? -11.496 3.192 -10.850 1.00 53.53 86 ASN A C 1
ATOM 702 O O . ASN A 1 86 ? -11.670 1.972 -10.822 1.00 53.53 86 ASN A O 1
ATOM 706 N N . GLY A 1 87 ? -11.370 3.907 -9.726 1.00 59.75 87 GLY A N 1
ATOM 707 C CA . GLY A 1 87 ? -11.455 3.336 -8.372 1.00 59.75 87 GLY A CA 1
ATOM 708 C C . GLY A 1 87 ? -10.099 3.001 -7.742 1.00 59.75 87 GLY A C 1
ATOM 709 O O . GLY A 1 87 ? -9.047 3.248 -8.329 1.00 59.75 87 GLY A O 1
ATOM 710 N N . ASP A 1 88 ? -10.102 2.473 -6.520 1.00 72.06 88 ASP A N 1
ATOM 711 C CA . ASP A 1 88 ? -8.870 2.251 -5.756 1.00 72.06 88 ASP A CA 1
ATOM 712 C C . ASP A 1 88 ? -8.112 1.012 -6.269 1.00 72.06 88 ASP A C 1
ATOM 714 O O . ASP A 1 88 ? -8.544 -0.128 -6.088 1.00 72.06 88 ASP A O 1
ATOM 718 N N . LEU A 1 89 ? -6.970 1.219 -6.938 1.00 74.31 89 LEU A N 1
ATOM 719 C CA . LEU A 1 89 ? -6.142 0.120 -7.456 1.00 74.31 89 LEU A CA 1
ATOM 720 C C . LEU A 1 89 ? -5.587 -0.769 -6.335 1.00 74.31 89 LEU A C 1
ATOM 722 O O . LEU A 1 89 ? -5.349 -1.953 -6.566 1.00 74.31 89 LEU A O 1
ATOM 726 N N . LEU A 1 90 ? -5.427 -0.241 -5.116 1.00 77.31 90 LEU A N 1
ATOM 727 C CA . LEU A 1 90 ? -5.021 -1.055 -3.973 1.00 77.31 90 LEU A CA 1
ATOM 728 C C . LEU A 1 90 ? -6.136 -2.008 -3.539 1.00 77.31 90 LEU A C 1
ATOM 730 O O . LEU A 1 90 ? -5.847 -3.093 -3.041 1.00 77.31 90 LEU A O 1
ATOM 734 N N . GLU A 1 91 ? -7.407 -1.655 -3.742 1.00 78.12 91 GLU A N 1
ATOM 735 C CA . GLU A 1 91 ? -8.519 -2.549 -3.410 1.00 78.12 91 GLU A CA 1
ATOM 736 C C . GLU A 1 91 ? -8.598 -3.770 -4.330 1.00 78.12 91 GLU A C 1
ATOM 738 O O . GLU A 1 91 ? -9.126 -4.800 -3.907 1.00 78.12 91 GLU A O 1
ATOM 743 N N . LYS A 1 92 ? -8.036 -3.678 -5.542 1.00 77.75 92 LYS A N 1
ATOM 744 C CA . LYS A 1 92 ? -7.940 -4.792 -6.498 1.00 77.75 92 LYS A CA 1
ATOM 745 C C . LYS A 1 92 ? -6.798 -5.759 -6.193 1.00 77.75 92 LYS A C 1
ATOM 747 O O . LYS A 1 92 ? -6.775 -6.866 -6.728 1.00 77.75 92 LYS A O 1
ATOM 752 N N . LEU A 1 93 ? -5.836 -5.348 -5.369 1.00 80.19 93 LEU A N 1
ATOM 753 C CA . LEU A 1 93 ? -4.715 -6.202 -5.011 1.00 80.19 93 LEU A CA 1
ATOM 754 C C . LEU A 1 93 ? -5.160 -7.344 -4.090 1.00 80.19 93 LEU A C 1
ATOM 756 O O . LEU A 1 93 ? -6.046 -7.159 -3.249 1.00 80.19 93 LEU A O 1
ATOM 760 N N . PRO A 1 94 ? -4.511 -8.518 -4.189 1.00 84.25 94 PRO A N 1
ATOM 761 C CA . PRO A 1 94 ? -4.789 -9.621 -3.285 1.00 84.25 94 PRO A CA 1
ATOM 762 C C . PRO A 1 94 ? -4.530 -9.209 -1.832 1.00 84.25 94 PRO A C 1
ATOM 764 O O . PRO A 1 94 ? -3.572 -8.492 -1.521 1.00 84.25 94 PRO A O 1
ATOM 767 N N . VAL A 1 95 ? -5.391 -9.689 -0.935 1.00 86.00 95 VAL A N 1
ATOM 768 C CA . VAL A 1 95 ? -5.241 -9.477 0.505 1.00 86.00 95 VAL A CA 1
ATOM 769 C C . VAL A 1 95 ? -4.248 -10.496 1.051 1.00 86.00 95 VAL A C 1
ATOM 771 O O . VAL A 1 95 ? -4.428 -11.700 0.889 1.00 86.00 95 VAL A O 1
ATOM 774 N N . TYR A 1 96 ? -3.201 -10.005 1.705 1.00 82.69 96 TYR A N 1
ATOM 775 C CA . TYR A 1 96 ? -2.250 -10.823 2.438 1.00 82.69 96 TYR A CA 1
ATOM 776 C C . TYR A 1 96 ? -2.741 -11.032 3.873 1.00 82.69 96 TYR A C 1
ATOM 778 O O . TYR A 1 96 ? -2.917 -10.072 4.630 1.00 82.69 96 TYR A O 1
ATOM 786 N N . SER A 1 97 ? -2.925 -12.296 4.244 1.00 71.00 97 SER A N 1
ATOM 787 C CA . SER A 1 97 ? -3.125 -12.739 5.623 1.00 71.00 97 SER A CA 1
ATOM 788 C C . SER A 1 97 ? -1.863 -13.499 6.052 1.00 71.00 97 SER A C 1
ATOM 790 O O . SER A 1 97 ? -1.518 -14.458 5.362 1.00 71.00 97 SER A O 1
ATOM 792 N N . PRO A 1 98 ? -1.139 -13.044 7.096 1.00 60.94 98 PRO A N 1
ATOM 793 C CA . PRO A 1 98 ? 0.051 -13.726 7.606 1.00 60.94 98 PRO A CA 1
ATOM 794 C C . PRO A 1 98 ? -0.216 -15.159 8.069 1.00 60.94 98 PRO A C 1
ATOM 796 O O . PRO A 1 98 ? -1.347 -15.420 8.543 1.00 60.94 98 PRO A O 1
#

pLDDT: mean 70.28, std 14.21, range [37.22, 90.75]

Radius of gyration: 13.08 Å; chains: 1; bounding box: 35×34×31 Å